Protein AF-A0A9W4CRZ7-F1 (afdb_monomer)

Secondary structure (DSSP, 8-state):
----------STT-SSHHHHHHHHHHH-HHHHHTGGGSHHHHHHH----HHHHHHHHHHHHHS---GGGGHHHHGGGGGSS----EEETTTEEE-HHHHHHHHHHHHHHHHH-----

Radius of gyration: 17.51 Å; Cα contacts (8 Å, |Δi|>4): 123; chains: 1; bounding box: 49×41×39 Å

Foldseek 3Di:
DDPPDPPPDPDPLSPVVNVVLVVVLVVDVVSFQQVQVDPSNCVPQQVDDPVLLVVLVVLLVVLPDPLCVCLVVLQVCCNTNPHDWDQDPPRGTHRSSSSVVSSVLSVCCSVPNDPPD

Solvent-accessible surface area (backbone atoms only — not comparable to full-atom values): 6897 Å² total; per-residue (Å²): 133,84,90,72,76,81,78,81,71,87,48,89,60,66,64,62,59,46,58,48,50,51,53,49,32,74,76,31,69,73,52,29,49,40,39,45,57,34,66,70,47,14,78,75,69,54,70,61,44,72,67,57,21,50,53,26,48,54,52,34,72,70,60,77,46,71,62,70,83,46,47,78,66,59,46,56,60,57,76,54,23,46,48,71,63,46,79,42,88,99,76,43,72,40,31,26,52,58,32,46,52,52,26,51,51,30,51,47,35,64,78,72,40,80,83,87,120

Sequence (117 aa):
MDCKDMVFKTSLSDNGNYPELCLQASLDNATFRDFRRNEIYNITLEHDSFEQGLEYLEVTQKSGSNVLSKIHEFIKNDQIGNPRVFDYEAIGKIAPTTLRYIKILSDLESEFGTLSR

Mean predicted aligned error: 5.35 Å

Organism: NCBI:txid132604

Structure (mmCIF, N/CA/C/O backbone):
data_AF-A0A9W4CRZ7-F1
#
_entry.id   AF-A0A9W4CRZ7-F1
#
loop_
_atom_site.group_PDB
_atom_site.id
_atom_site.type_symbol
_atom_site.label_atom_id
_atom_site.label_alt_id
_atom_site.label_comp_id
_atom_site.label_asym_id
_atom_site.label_entity_id
_atom_site.label_seq_id
_atom_site.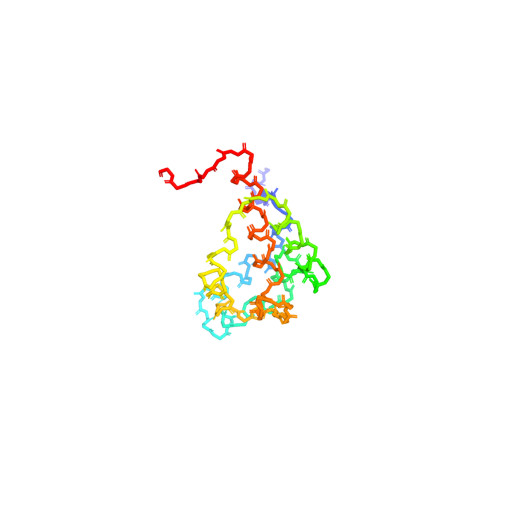pdbx_PDB_ins_code
_atom_site.Cartn_x
_atom_site.Cartn_y
_atom_site.Cartn_z
_atom_site.occupancy
_atom_site.B_iso_or_equiv
_atom_site.auth_seq_id
_atom_site.auth_comp_id
_atom_site.auth_asym_id
_atom_site.auth_atom_id
_atom_site.pdbx_PDB_model_num
ATOM 1 N N . MET A 1 1 ? 34.645 28.825 -12.030 1.00 45.59 1 MET A N 1
ATOM 2 C CA . MET A 1 1 ? 34.027 27.962 -11.007 1.00 45.59 1 MET A CA 1
ATOM 3 C C . MET A 1 1 ? 32.762 27.430 -11.650 1.00 45.59 1 MET A C 1
ATOM 5 O O . MET A 1 1 ? 31.843 28.209 -11.858 1.00 45.59 1 MET A O 1
ATOM 9 N N . ASP A 1 2 ? 32.817 26.203 -12.170 1.00 42.22 2 ASP A N 1
ATOM 10 C CA . ASP A 1 2 ? 31.730 25.615 -12.961 1.00 42.22 2 ASP A CA 1
ATOM 11 C C . ASP A 1 2 ? 30.613 25.214 -11.992 1.00 42.22 2 ASP A C 1
ATOM 13 O O . ASP A 1 2 ? 30.824 24.389 -11.105 1.00 42.22 2 ASP A O 1
ATOM 17 N N . CYS A 1 3 ? 29.459 25.868 -12.101 1.00 52.97 3 CYS A N 1
ATOM 18 C CA . CYS A 1 3 ? 28.268 25.556 -11.320 1.00 52.97 3 CYS A CA 1
ATOM 19 C C . CYS A 1 3 ? 27.552 24.387 -12.011 1.00 52.97 3 CYS A C 1
ATOM 21 O O . CYS A 1 3 ? 26.452 24.545 -12.531 1.00 52.97 3 CYS A O 1
ATOM 23 N N . LYS A 1 4 ? 28.229 23.241 -12.122 1.00 52.97 4 LYS A N 1
ATOM 24 C CA . LYS A 1 4 ? 27.617 22.000 -12.593 1.00 52.97 4 LYS A CA 1
ATOM 25 C C . LYS A 1 4 ? 27.341 21.109 -11.396 1.00 52.97 4 LYS A C 1
ATOM 27 O O . LYS A 1 4 ? 28.251 20.595 -10.754 1.00 52.97 4 LYS A O 1
ATOM 32 N N . ASP A 1 5 ? 26.047 20.999 -11.127 1.00 58.53 5 ASP A N 1
ATOM 33 C CA . ASP A 1 5 ? 25.393 19.838 -10.538 1.00 58.53 5 ASP A CA 1
ATOM 34 C C . ASP A 1 5 ? 25.739 19.523 -9.075 1.00 58.53 5 ASP A C 1
ATOM 36 O O . ASP A 1 5 ? 26.086 18.398 -8.721 1.00 58.53 5 ASP A O 1
ATOM 40 N N . MET A 1 6 ? 25.529 20.486 -8.169 1.00 59.34 6 MET A N 1
ATOM 41 C CA . MET A 1 6 ? 25.165 20.100 -6.799 1.00 59.34 6 MET A CA 1
ATOM 42 C C . MET A 1 6 ? 23.747 19.523 -6.841 1.00 59.34 6 MET A C 1
ATOM 44 O O . MET A 1 6 ? 22.766 20.265 -6.829 1.00 59.34 6 MET A O 1
ATOM 48 N N . VAL A 1 7 ? 23.638 18.195 -6.913 1.00 67.50 7 VAL A N 1
ATOM 49 C CA . VAL A 1 7 ? 22.364 17.491 -6.731 1.00 67.50 7 VAL A CA 1
ATOM 50 C C . VAL A 1 7 ? 21.853 17.823 -5.329 1.00 67.50 7 VAL A C 1
ATOM 52 O O . VAL A 1 7 ? 22.411 17.379 -4.324 1.00 67.50 7 VAL A O 1
ATOM 55 N N . PHE A 1 8 ? 20.829 18.670 -5.256 1.00 74.38 8 PHE A N 1
ATOM 56 C CA . PHE A 1 8 ? 20.228 19.079 -3.995 1.00 74.38 8 PHE A CA 1
ATOM 57 C C . PHE A 1 8 ? 19.453 17.894 -3.412 1.00 74.38 8 PHE A C 1
ATOM 59 O O . PHE A 1 8 ? 18.399 17.521 -3.919 1.00 74.38 8 PHE A O 1
ATOM 66 N N . LYS A 1 9 ? 20.008 17.265 -2.374 1.00 83.38 9 LYS A N 1
ATOM 67 C CA . LYS A 1 9 ? 19.432 16.073 -1.748 1.00 83.38 9 LYS A CA 1
ATOM 68 C C . LYS A 1 9 ? 18.337 16.480 -0.758 1.00 83.38 9 LYS A C 1
ATOM 70 O O . LYS A 1 9 ? 18.642 17.054 0.285 1.00 83.38 9 LYS A O 1
ATOM 75 N N . THR A 1 10 ? 17.079 16.182 -1.076 1.00 87.81 10 THR A N 1
ATOM 76 C CA . THR A 1 10 ? 15.907 16.483 -0.229 1.00 87.81 10 THR A CA 1
ATOM 77 C C . THR A 1 10 ? 15.454 15.285 0.604 1.00 87.81 10 THR A C 1
ATOM 79 O O . THR A 1 10 ? 14.819 15.455 1.643 1.00 87.81 10 THR A O 1
ATOM 82 N N . SER A 1 11 ? 15.813 14.075 0.168 1.00 86.19 11 SER A N 1
ATOM 83 C CA . SER A 1 11 ? 15.368 12.805 0.736 1.00 86.19 11 SER A CA 1
ATOM 84 C C . SER A 1 11 ? 16.495 11.764 0.785 1.00 86.19 11 SER A C 1
ATOM 86 O O . SER A 1 11 ? 17.470 11.819 0.032 1.00 86.19 11 SER A O 1
ATOM 88 N N . LEU A 1 12 ? 16.346 10.745 1.639 1.00 84.94 12 LEU A N 1
ATOM 89 C CA . LEU A 1 12 ? 17.182 9.538 1.590 1.00 84.94 12 LEU A CA 1
ATOM 90 C C . LEU A 1 12 ? 16.999 8.753 0.279 1.00 84.94 12 LEU A C 1
ATOM 92 O O . LEU A 1 12 ? 17.940 8.097 -0.168 1.00 84.94 12 LEU A O 1
ATOM 96 N N . SER A 1 13 ? 15.825 8.865 -0.349 1.00 86.00 13 SER A N 1
ATOM 97 C CA . SER A 1 13 ? 15.512 8.260 -1.648 1.00 86.00 13 SER A CA 1
ATOM 98 C C . SER A 1 13 ? 16.116 9.015 -2.836 1.00 86.00 13 SER A C 1
ATOM 100 O O . SER A 1 13 ? 16.103 8.487 -3.942 1.00 86.00 13 SER A O 1
ATOM 102 N N . ASP A 1 14 ? 16.695 10.205 -2.639 1.00 85.94 14 ASP A N 1
ATOM 103 C CA . ASP A 1 14 ? 17.435 10.932 -3.682 1.00 85.94 14 ASP A CA 1
ATOM 104 C C . ASP A 1 14 ? 18.842 10.325 -3.823 1.00 85.94 14 ASP A C 1
ATOM 106 O O . ASP A 1 14 ? 19.866 10.940 -3.516 1.00 85.94 14 ASP A O 1
ATOM 110 N N . ASN A 1 15 ? 18.881 9.046 -4.194 1.00 86.19 15 ASN A N 1
ATOM 111 C CA . ASN A 1 15 ? 20.079 8.208 -4.236 1.00 86.19 15 ASN A CA 1
ATOM 112 C C . ASN A 1 15 ? 20.392 7.678 -5.646 1.00 86.19 15 ASN A C 1
ATOM 114 O O . ASN A 1 15 ? 21.234 6.797 -5.792 1.00 86.19 15 ASN A O 1
ATOM 118 N N . GLY A 1 16 ? 19.700 8.186 -6.670 1.00 88.12 16 GLY A N 1
ATOM 119 C CA . GLY A 1 16 ? 19.792 7.725 -8.059 1.00 88.12 16 GLY A CA 1
ATOM 120 C C . GLY A 1 16 ? 19.025 6.427 -8.318 1.00 88.12 16 GLY A C 1
ATOM 121 O O . GLY A 1 16 ? 18.229 6.373 -9.249 1.00 88.12 16 GLY A O 1
ATOM 122 N N . ASN A 1 17 ? 19.177 5.423 -7.453 1.00 92.44 17 ASN A N 1
ATOM 123 C CA . ASN A 1 17 ? 18.559 4.104 -7.622 1.00 92.44 17 ASN A CA 1
ATOM 124 C C . ASN A 1 17 ? 17.025 4.145 -7.564 1.00 92.44 17 ASN A C 1
ATOM 126 O O . ASN A 1 17 ? 16.363 3.574 -8.427 1.00 92.44 17 ASN A O 1
ATOM 130 N N . TYR A 1 18 ? 16.447 4.806 -6.555 1.00 93.31 18 TYR A N 1
ATOM 131 C CA . TYR A 1 18 ? 14.989 4.876 -6.411 1.00 93.31 18 TYR A CA 1
ATOM 132 C C . TYR A 1 18 ? 14.323 5.691 -7.539 1.00 93.31 18 TYR A C 1
ATOM 134 O O . TYR A 1 18 ? 13.380 5.179 -8.142 1.00 93.31 18 TYR A O 1
ATOM 142 N N . PRO A 1 19 ? 14.802 6.902 -7.903 1.00 93.75 19 PRO A N 1
ATOM 143 C CA . PRO A 1 19 ? 14.253 7.648 -9.036 1.00 93.75 19 PRO A CA 1
ATOM 144 C C . PRO A 1 19 ? 14.386 6.915 -10.376 1.00 93.75 19 PRO A C 1
ATOM 146 O O . PRO A 1 19 ? 13.442 6.935 -11.163 1.00 93.75 19 PRO A O 1
ATOM 149 N N . GLU A 1 20 ? 15.511 6.236 -10.622 1.00 95.31 20 GLU A N 1
ATOM 150 C CA . GLU A 1 20 ? 15.705 5.437 -11.838 1.00 95.31 20 GLU A CA 1
ATOM 151 C C . GLU A 1 20 ? 14.725 4.260 -11.893 1.00 95.31 20 GLU A C 1
ATOM 153 O O . GLU A 1 20 ? 14.072 4.052 -12.914 1.00 95.31 20 GLU A O 1
ATOM 158 N N . LEU A 1 21 ? 14.532 3.538 -10.781 1.00 96.19 21 LEU A N 1
ATOM 159 C CA . LEU A 1 21 ? 13.518 2.483 -10.712 1.00 96.19 21 LEU A CA 1
ATOM 160 C C . LEU A 1 21 ? 12.114 3.038 -11.002 1.00 96.19 21 LEU A C 1
ATOM 162 O O . LEU A 1 21 ? 11.350 2.413 -11.736 1.00 96.19 21 LEU A O 1
ATOM 166 N N . CYS A 1 22 ? 11.763 4.199 -10.443 1.00 95.81 22 CYS A N 1
ATOM 167 C CA . CYS A 1 22 ? 10.483 4.857 -10.715 1.00 95.81 22 CYS A CA 1
ATOM 168 C C . CYS A 1 22 ? 10.321 5.187 -12.205 1.00 95.81 22 CYS A C 1
ATOM 170 O O . CYS A 1 22 ? 9.256 4.937 -12.771 1.00 95.81 22 CYS A O 1
ATOM 172 N N . LEU A 1 23 ? 11.370 5.708 -12.852 1.00 97.44 23 LEU A N 1
ATOM 173 C CA . LEU A 1 23 ? 11.359 5.984 -14.288 1.00 97.44 23 LEU A CA 1
ATOM 174 C C . LEU A 1 23 ? 11.144 4.694 -15.090 1.00 97.44 23 LEU A C 1
ATOM 176 O O . LEU A 1 23 ? 10.248 4.642 -15.932 1.00 97.44 23 LEU A O 1
ATOM 180 N N . GLN A 1 24 ? 11.893 3.634 -14.789 1.00 97.75 24 GLN A N 1
ATOM 181 C CA . GLN A 1 24 ? 11.763 2.340 -15.464 1.00 97.75 24 GLN A CA 1
ATOM 182 C C . GLN A 1 24 ? 10.359 1.752 -15.307 1.00 97.75 24 GLN A C 1
ATOM 184 O O . GLN A 1 24 ? 9.722 1.393 -16.297 1.00 97.75 24 GLN A O 1
ATOM 189 N N . ALA A 1 25 ? 9.833 1.731 -14.082 1.00 97.50 25 ALA A N 1
ATOM 190 C CA . ALA A 1 25 ? 8.487 1.248 -13.800 1.00 97.50 25 ALA A CA 1
ATOM 191 C C . ALA A 1 25 ? 7.399 2.086 -14.490 1.00 97.50 25 ALA A C 1
ATOM 193 O O . ALA A 1 25 ? 6.343 1.557 -14.816 1.00 97.50 25 ALA A O 1
ATOM 194 N N . SER A 1 26 ? 7.638 3.375 -14.750 1.00 97.88 26 SER A N 1
ATOM 195 C CA . SER A 1 26 ? 6.688 4.213 -15.495 1.00 97.88 26 SER A CA 1
ATOM 196 C C . SER A 1 26 ? 6.643 3.913 -16.999 1.00 97.88 26 SER A C 1
ATOM 198 O O . SER A 1 26 ? 5.654 4.234 -17.656 1.00 97.88 26 SER A O 1
ATOM 200 N N . LEU A 1 27 ? 7.701 3.303 -17.546 1.00 98.31 27 LEU A N 1
ATOM 201 C CA . LEU A 1 27 ? 7.866 3.043 -18.979 1.00 98.31 27 LEU A CA 1
ATOM 202 C C . LEU A 1 27 ? 7.664 1.567 -19.353 1.00 98.31 27 LEU A C 1
ATOM 204 O O . LEU A 1 27 ? 7.363 1.270 -20.509 1.00 98.31 27 LEU A O 1
ATOM 208 N N . ASP A 1 28 ? 7.818 0.647 -18.398 1.00 98.00 28 ASP A N 1
ATOM 209 C CA . ASP A 1 28 ? 7.697 -0.793 -18.608 1.00 98.00 28 ASP A CA 1
ATOM 210 C C . ASP A 1 28 ? 6.667 -1.435 -17.666 1.00 98.00 28 ASP A C 1
ATOM 212 O O . ASP A 1 28 ? 6.850 -1.528 -16.450 1.00 98.00 28 ASP A O 1
ATOM 216 N N . ASN A 1 29 ? 5.598 -1.971 -18.259 1.00 97.69 29 ASN A N 1
ATOM 217 C CA . ASN A 1 29 ? 4.521 -2.640 -17.530 1.00 97.69 29 ASN A CA 1
ATOM 218 C C . ASN A 1 29 ? 4.993 -3.889 -16.773 1.00 97.69 29 ASN A C 1
ATOM 220 O O . ASN A 1 29 ? 4.400 -4.236 -15.749 1.00 97.69 29 ASN A O 1
ATOM 224 N N . ALA A 1 30 ? 6.021 -4.594 -17.262 1.00 96.75 30 ALA A N 1
ATOM 225 C CA . ALA A 1 30 ? 6.530 -5.776 -16.571 1.00 96.75 30 ALA A CA 1
ATOM 226 C C . ALA A 1 30 ? 7.222 -5.389 -15.258 1.00 96.75 30 ALA A C 1
ATOM 228 O O . ALA A 1 30 ? 6.953 -6.008 -14.229 1.00 96.75 30 ALA A O 1
ATOM 229 N N . THR A 1 31 ? 8.030 -4.330 -15.283 1.00 96.81 31 THR A N 1
ATOM 230 C CA . THR A 1 31 ? 8.643 -3.724 -14.096 1.00 96.81 31 THR A CA 1
ATOM 231 C C . THR A 1 31 ? 7.582 -3.154 -13.156 1.00 96.81 31 THR A C 1
ATOM 233 O O . THR A 1 31 ? 7.628 -3.416 -11.954 1.00 96.81 31 THR A O 1
ATOM 236 N N . PHE A 1 32 ? 6.581 -2.440 -13.686 1.00 98.12 32 PHE A N 1
ATOM 237 C CA . PHE A 1 32 ? 5.494 -1.877 -12.878 1.00 98.12 32 PHE A CA 1
ATOM 238 C C . PHE A 1 32 ? 4.708 -2.944 -12.109 1.00 98.12 32 PHE A C 1
ATOM 240 O O . PHE A 1 32 ? 4.394 -2.764 -10.932 1.00 98.12 32 PHE A O 1
ATOM 247 N N . ARG A 1 33 ? 4.404 -4.074 -12.761 1.00 97.88 33 ARG A N 1
ATOM 248 C CA . ARG A 1 33 ? 3.618 -5.168 -12.172 1.00 97.88 33 ARG A CA 1
ATOM 249 C C . ARG A 1 33 ? 4.212 -5.671 -10.856 1.00 97.88 33 ARG A C 1
ATOM 251 O O . ARG A 1 33 ? 3.449 -6.003 -9.956 1.00 97.88 33 ARG A O 1
ATOM 258 N N . ASP A 1 34 ? 5.539 -5.699 -10.746 1.00 96.94 34 ASP A N 1
ATOM 259 C CA . ASP A 1 34 ? 6.276 -6.215 -9.587 1.00 96.94 34 ASP A CA 1
ATOM 260 C C . ASP A 1 34 ? 6.966 -5.102 -8.764 1.00 96.94 34 ASP A C 1
ATOM 262 O O . ASP A 1 34 ? 7.822 -5.370 -7.919 1.00 96.94 34 ASP A O 1
ATOM 266 N N . PHE A 1 35 ? 6.583 -3.839 -8.980 1.00 97.31 35 PHE A N 1
ATOM 267 C CA . PHE A 1 35 ? 7.253 -2.659 -8.426 1.00 97.31 35 PHE A CA 1
ATOM 268 C C . PHE A 1 35 ? 7.335 -2.644 -6.891 1.00 97.31 35 PHE A C 1
ATOM 270 O O . PHE A 1 35 ? 8.411 -2.435 -6.334 1.00 97.31 35 PHE A O 1
ATOM 277 N N . ARG A 1 36 ? 6.239 -2.959 -6.187 1.00 96.62 36 ARG A N 1
ATOM 278 C CA . ARG A 1 36 ? 6.197 -3.030 -4.711 1.00 96.62 36 ARG A CA 1
ATOM 279 C C . ARG A 1 36 ? 6.931 -4.260 -4.158 1.00 96.62 36 ARG A C 1
ATOM 281 O O . ARG A 1 36 ? 7.147 -4.359 -2.953 1.00 96.62 36 ARG A O 1
ATOM 288 N N . ARG A 1 37 ? 7.366 -5.192 -5.014 1.00 95.25 37 ARG A N 1
ATOM 289 C CA . ARG A 1 37 ? 8.232 -6.330 -4.656 1.00 95.25 37 ARG A CA 1
ATOM 290 C C . ARG A 1 37 ? 9.720 -6.037 -4.863 1.00 95.25 37 ARG A C 1
ATOM 292 O O . ARG A 1 37 ? 10.551 -6.790 -4.357 1.00 95.25 37 ARG A O 1
ATOM 299 N N . ASN A 1 38 ? 10.057 -4.970 -5.588 1.00 96.25 38 ASN A N 1
ATOM 300 C CA . ASN A 1 38 ? 11.435 -4.609 -5.895 1.00 96.25 38 ASN A CA 1
ATOM 301 C C . ASN A 1 38 ? 12.195 -4.176 -4.630 1.00 96.25 38 ASN A C 1
ATOM 303 O O . ASN A 1 38 ? 11.694 -3.375 -3.842 1.00 96.25 38 ASN A O 1
ATOM 307 N N . GLU A 1 39 ? 13.414 -4.674 -4.437 1.00 94.44 39 GLU A N 1
ATOM 308 C CA . GLU A 1 39 ? 14.226 -4.403 -3.244 1.00 94.44 39 GLU A CA 1
ATOM 309 C C . GLU A 1 39 ? 14.542 -2.913 -3.028 1.00 94.44 39 GLU A C 1
ATOM 311 O O . GLU A 1 39 ? 14.462 -2.434 -1.897 1.00 94.44 39 GLU A O 1
ATOM 316 N N . ILE A 1 40 ? 14.799 -2.155 -4.101 1.00 94.06 40 ILE A N 1
ATOM 317 C CA . ILE A 1 40 ? 15.079 -0.712 -4.040 1.00 94.06 40 ILE A CA 1
ATOM 318 C C . ILE A 1 40 ? 13.835 0.038 -3.543 1.00 94.06 40 ILE A C 1
ATOM 320 O O . ILE A 1 40 ? 13.938 0.948 -2.715 1.00 94.06 40 ILE A O 1
ATOM 324 N N . TYR A 1 41 ? 12.648 -0.369 -4.005 1.00 94.12 41 TYR A N 1
ATOM 325 C CA . TYR A 1 41 ? 11.387 0.191 -3.525 1.00 94.12 41 TYR A CA 1
ATOM 326 C C . TYR A 1 41 ? 11.104 -0.211 -2.070 1.00 94.12 41 TYR A C 1
ATOM 328 O O . TYR A 1 41 ? 10.741 0.636 -1.252 1.00 94.12 41 TYR A O 1
ATOM 336 N N . ASN A 1 42 ? 11.332 -1.483 -1.721 1.00 92.69 42 ASN A N 1
ATOM 337 C CA . ASN A 1 42 ? 11.040 -2.025 -0.391 1.00 92.69 42 ASN A CA 1
ATOM 338 C C . ASN A 1 42 ? 11.812 -1.306 0.712 1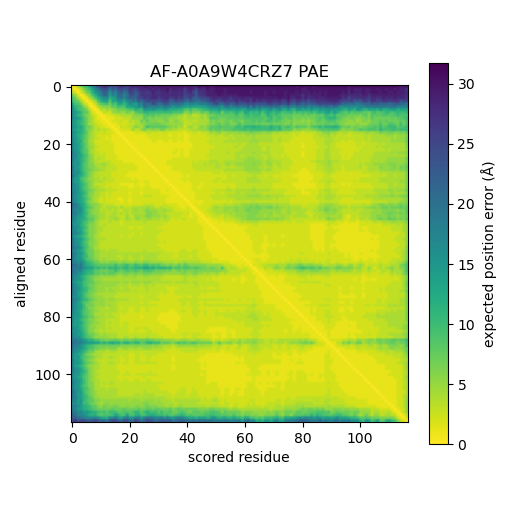.00 92.69 42 ASN A C 1
ATOM 340 O O . ASN A 1 42 ? 11.201 -0.903 1.701 1.00 92.69 42 ASN A O 1
ATOM 344 N N . ILE A 1 43 ? 13.111 -1.062 0.510 1.00 88.19 43 ILE A N 1
ATOM 345 C CA . ILE A 1 43 ? 13.948 -0.321 1.469 1.00 88.19 43 ILE A CA 1
ATOM 346 C C . ILE A 1 43 ? 13.340 1.050 1.798 1.00 88.19 43 ILE A C 1
ATOM 348 O O . ILE A 1 43 ? 13.470 1.530 2.921 1.00 88.19 43 ILE A O 1
ATOM 352 N N . THR A 1 44 ? 12.652 1.670 0.838 1.00 86.56 44 THR A N 1
ATOM 353 C CA . THR A 1 44 ? 12.072 3.003 1.017 1.00 86.56 44 THR A CA 1
ATOM 354 C C . THR A 1 44 ? 10.674 2.941 1.635 1.00 86.56 44 THR A C 1
ATOM 356 O O . THR A 1 44 ? 10.396 3.696 2.564 1.00 86.56 44 THR A O 1
ATOM 359 N N . LEU A 1 45 ? 9.786 2.070 1.138 1.00 88.44 45 LEU A N 1
ATOM 360 C CA . LEU A 1 45 ? 8.349 2.150 1.445 1.00 88.44 45 LEU A CA 1
ATOM 361 C C . LEU A 1 45 ? 7.667 0.832 1.847 1.00 88.44 45 LEU A C 1
ATOM 363 O O . LEU A 1 45 ? 6.606 0.919 2.454 1.00 88.44 45 LEU A O 1
ATOM 367 N N . GLU A 1 46 ? 8.245 -0.344 1.558 1.00 90.50 46 GLU A N 1
ATOM 368 C CA . GLU A 1 46 ? 7.617 -1.677 1.759 1.00 90.50 46 GLU A CA 1
ATOM 369 C C . GLU A 1 46 ? 8.418 -2.602 2.687 1.00 90.50 46 GLU A C 1
ATOM 371 O O . GLU A 1 46 ? 8.475 -3.814 2.502 1.00 90.50 46 GLU A O 1
ATOM 376 N N . HIS A 1 47 ? 9.068 -2.034 3.697 1.00 92.12 47 HIS A N 1
ATOM 377 C CA . HIS A 1 47 ? 9.915 -2.779 4.632 1.00 92.12 47 HIS A CA 1
ATOM 378 C C . HIS A 1 47 ? 9.167 -3.316 5.862 1.00 92.12 47 HIS A C 1
ATOM 380 O O . HIS A 1 47 ? 9.781 -3.991 6.686 1.00 92.12 47 HIS A O 1
ATOM 386 N N . ASP A 1 48 ? 7.870 -3.027 5.988 1.00 96.25 48 ASP A N 1
ATOM 387 C CA . ASP A 1 48 ? 7.071 -3.382 7.160 1.00 96.25 48 ASP A CA 1
ATOM 388 C C . ASP A 1 48 ? 6.867 -4.910 7.267 1.00 96.25 48 ASP A C 1
ATOM 390 O O . ASP A 1 48 ? 6.499 -5.584 6.297 1.00 96.25 48 ASP A O 1
ATOM 394 N N . SER A 1 49 ? 7.107 -5.468 8.457 1.00 96.75 49 SER A N 1
ATOM 395 C CA . SER A 1 49 ? 6.937 -6.896 8.755 1.00 96.75 49 SER A CA 1
ATOM 396 C C . SER A 1 49 ? 5.484 -7.267 9.081 1.00 96.75 49 SER A C 1
ATOM 398 O O . SER A 1 49 ? 4.613 -6.407 9.239 1.00 96.75 49 SER A O 1
ATOM 400 N N . PHE A 1 50 ? 5.217 -8.572 9.221 1.00 97.94 50 PHE A N 1
ATOM 401 C CA . PHE A 1 50 ? 3.921 -9.057 9.696 1.00 97.94 50 PHE A CA 1
ATOM 402 C C . PHE A 1 50 ? 3.569 -8.461 11.066 1.00 97.94 50 PHE A C 1
ATOM 404 O O . PHE A 1 50 ? 2.472 -7.930 11.237 1.00 97.94 50 PHE A O 1
ATOM 411 N N . GLU A 1 51 ? 4.518 -8.504 12.003 1.00 98.25 51 GLU A N 1
ATOM 412 C CA . GLU A 1 51 ? 4.378 -8.043 13.386 1.00 98.25 51 GLU A CA 1
ATOM 413 C C . GLU 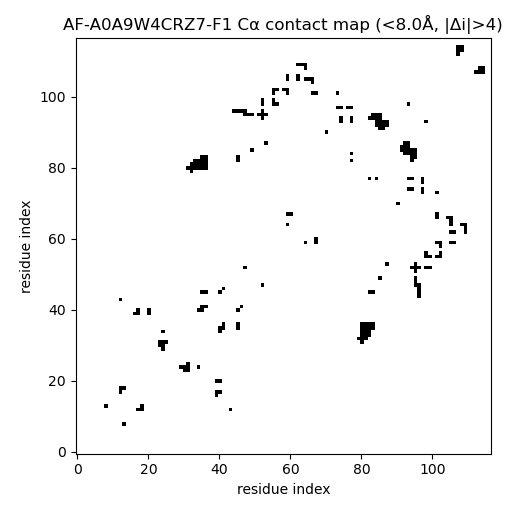A 1 51 ? 4.075 -6.544 13.444 1.00 98.25 51 GLU A C 1
ATOM 415 O O . GLU A 1 51 ? 3.148 -6.137 14.137 1.00 98.25 51 GLU A O 1
ATOM 420 N N . GLN A 1 52 ? 4.773 -5.732 12.645 1.00 98.06 52 GLN A N 1
ATOM 421 C CA . GLN A 1 52 ? 4.489 -4.296 12.555 1.00 98.06 52 GLN A CA 1
ATOM 422 C C . GLN A 1 52 ? 3.074 -4.036 12.024 1.00 98.06 52 GLN A C 1
ATOM 424 O O . GLN A 1 52 ? 2.356 -3.189 12.552 1.00 98.06 52 GLN A O 1
ATOM 429 N N . GLY A 1 53 ? 2.630 -4.798 11.019 1.00 97.88 53 GLY A N 1
ATOM 430 C CA . GLY A 1 53 ? 1.246 -4.713 10.556 1.00 97.88 53 GLY A CA 1
ATOM 431 C C . GLY A 1 53 ? 0.229 -5.094 11.638 1.00 97.88 53 GLY A C 1
ATOM 432 O O . GLY A 1 53 ? -0.808 -4.439 11.748 1.00 97.88 53 GLY A O 1
ATOM 433 N N . LEU A 1 54 ? 0.537 -6.085 12.482 1.00 97.69 54 LEU A N 1
ATOM 434 C CA . LEU A 1 54 ? -0.326 -6.468 13.603 1.00 97.69 54 LEU A CA 1
ATOM 435 C C . LEU A 1 54 ? -0.419 -5.336 14.636 1.00 97.69 54 LEU A C 1
ATOM 437 O O . LEU A 1 54 ? -1.520 -4.985 15.056 1.00 97.69 54 LEU A O 1
ATOM 441 N N . GLU A 1 55 ? 0.705 -4.700 14.971 1.00 97.94 55 GLU A N 1
ATOM 442 C CA . GLU A 1 55 ? 0.734 -3.522 15.846 1.00 97.94 55 GLU A CA 1
ATOM 443 C C . GLU A 1 55 ? -0.128 -2.377 15.287 1.00 97.94 55 GLU A C 1
ATOM 445 O O . GLU A 1 55 ? -0.913 -1.768 16.020 1.00 97.94 55 GLU A O 1
ATOM 450 N N . TYR A 1 56 ? -0.043 -2.101 13.980 1.00 97.75 56 TYR A N 1
ATOM 451 C CA . TYR A 1 56 ? -0.873 -1.079 13.332 1.00 97.75 56 TYR A CA 1
ATOM 452 C C . TYR A 1 56 ? -2.363 -1.403 13.424 1.00 97.75 56 TYR A C 1
ATOM 454 O O . TYR A 1 56 ? -3.170 -0.513 13.719 1.00 97.75 56 TYR A O 1
ATOM 462 N N . LEU A 1 57 ? -2.734 -2.665 13.205 1.00 96.81 57 LEU A N 1
ATOM 463 C CA . LEU A 1 57 ? -4.115 -3.117 13.313 1.00 96.81 57 LEU A CA 1
ATOM 464 C C . LEU A 1 57 ? -4.643 -2.963 14.743 1.00 96.81 57 LEU A C 1
ATOM 466 O O . LEU A 1 57 ? -5.712 -2.383 14.935 1.00 96.81 57 LEU A O 1
ATOM 470 N N . GLU A 1 58 ? -3.884 -3.410 15.743 1.00 96.25 58 GLU A N 1
ATOM 471 C CA . GLU A 1 58 ? -4.279 -3.308 17.149 1.00 96.25 58 GLU A CA 1
ATOM 472 C C . GLU A 1 58 ? -4.464 -1.858 17.605 1.00 96.25 58 GLU A C 1
ATOM 474 O O . GLU A 1 58 ? -5.426 -1.546 18.311 1.00 96.25 58 GLU A O 1
ATOM 479 N N . VAL A 1 59 ? -3.549 -0.962 17.220 1.00 96.50 59 VAL A N 1
ATOM 480 C CA . VAL A 1 59 ? -3.661 0.466 17.550 1.00 96.50 59 VAL A CA 1
ATOM 481 C C . VAL A 1 59 ? -4.901 1.066 16.892 1.00 96.50 59 VAL A C 1
ATOM 483 O O . VAL A 1 59 ? -5.662 1.773 17.551 1.00 96.50 59 VAL A O 1
ATOM 486 N N . THR A 1 60 ? -5.155 0.729 15.627 1.00 96.06 60 THR A N 1
ATOM 487 C CA . THR A 1 60 ? -6.338 1.201 14.896 1.00 96.06 60 THR A CA 1
ATOM 488 C C . THR A 1 60 ? -7.638 0.709 15.537 1.00 96.06 60 THR A C 1
ATOM 490 O O . THR A 1 60 ? -8.595 1.464 15.646 1.00 96.06 60 THR A O 1
ATOM 493 N N . GLN A 1 61 ? -7.692 -0.535 16.014 1.00 94.06 61 GLN A N 1
ATOM 494 C CA . GLN A 1 61 ? -8.876 -1.067 16.701 1.00 94.06 61 GLN A CA 1
ATOM 495 C C . GLN A 1 61 ? -9.160 -0.355 18.034 1.00 94.06 61 GLN A C 1
ATOM 497 O O . GLN A 1 61 ? -10.312 -0.278 18.461 1.00 94.06 61 GLN A O 1
ATOM 502 N N . LYS A 1 62 ? -8.121 0.171 18.694 1.00 93.81 62 LYS A N 1
ATOM 503 C CA . LYS A 1 62 ? -8.215 0.857 19.992 1.00 93.81 62 LYS A CA 1
ATOM 504 C C . LYS A 1 62 ? -8.473 2.367 19.869 1.00 93.81 62 LYS A C 1
ATOM 506 O O . LYS A 1 62 ? -8.803 2.990 20.873 1.00 93.81 62 LYS A O 1
ATOM 511 N N . SER A 1 63 ? -8.340 2.958 18.679 1.00 88.69 63 SER A N 1
ATOM 512 C CA . SER A 1 63 ? -8.379 4.417 18.470 1.00 88.69 63 SER A CA 1
ATOM 513 C C . SER A 1 63 ? -9.780 5.042 18.534 1.00 88.69 63 SER A C 1
ATOM 515 O O . SER A 1 63 ? -9.910 6.262 18.536 1.00 88.69 63 SER A O 1
ATOM 517 N N . GLY A 1 64 ? -10.841 4.229 18.530 1.00 82.44 64 GLY A N 1
ATOM 518 C CA . GLY A 1 64 ? -12.225 4.706 18.432 1.00 82.44 64 GLY A CA 1
ATOM 519 C C . GLY A 1 64 ? -12.621 5.243 17.047 1.00 82.44 64 GLY A C 1
ATOM 520 O O . GLY A 1 64 ? -13.796 5.552 16.843 1.00 82.44 64 GLY A O 1
ATOM 521 N N . SER A 1 65 ? -11.693 5.321 16.082 1.00 87.75 65 SER A N 1
ATOM 522 C CA . SER A 1 65 ? -12.014 5.626 14.682 1.00 87.75 65 SER A CA 1
ATOM 523 C C . SER A 1 65 ? -12.764 4.459 14.035 1.00 87.75 65 SER A C 1
ATOM 525 O O . SER A 1 65 ? -12.476 3.286 14.269 1.00 87.75 65 SER A O 1
ATOM 527 N N . ASN A 1 66 ? -13.709 4.783 13.150 1.00 90.69 66 ASN A N 1
ATOM 528 C CA . ASN A 1 66 ? -14.430 3.794 12.349 1.00 90.69 66 ASN A CA 1
ATOM 529 C C . ASN A 1 66 ? -13.745 3.510 10.995 1.00 90.69 66 ASN A C 1
ATOM 531 O O . ASN A 1 66 ? -14.379 2.980 10.077 1.00 90.69 66 ASN A O 1
ATOM 535 N N . VAL A 1 67 ? -12.467 3.870 10.827 1.00 93.69 67 VAL A N 1
ATOM 536 C CA . VAL A 1 67 ? -11.747 3.726 9.551 1.00 93.69 67 VAL A CA 1
ATOM 537 C C . VAL A 1 67 ? -11.755 2.283 9.031 1.00 93.69 67 VAL A C 1
ATOM 539 O O . VAL A 1 67 ? -11.907 2.061 7.830 1.00 93.69 67 VAL A O 1
ATOM 542 N N . LEU A 1 68 ? -11.702 1.290 9.927 1.00 94.06 68 LEU A N 1
ATOM 543 C CA . LEU A 1 68 ? -11.703 -0.133 9.566 1.00 94.06 68 LEU A CA 1
ATO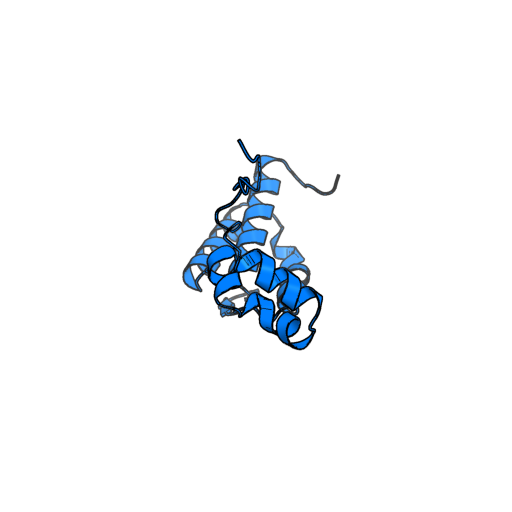M 544 C C . LEU A 1 68 ? -13.000 -0.590 8.884 1.00 94.06 68 LEU A C 1
ATOM 546 O O . LEU A 1 68 ? -12.977 -1.576 8.152 1.00 94.06 68 LEU A O 1
ATOM 550 N N . SER A 1 69 ? -14.108 0.148 9.012 1.00 93.75 69 SER A N 1
ATOM 551 C CA . SER A 1 69 ? -15.330 -0.135 8.239 1.00 93.75 69 SER A CA 1
ATOM 552 C C . SER A 1 69 ? -15.123 -0.041 6.720 1.00 93.75 69 SER A C 1
ATOM 554 O O . SER A 1 69 ? -15.893 -0.617 5.955 1.00 93.75 69 SER A O 1
ATOM 556 N N . LYS A 1 70 ? -14.064 0.649 6.274 1.00 94.31 70 LYS A N 1
ATOM 557 C CA . LYS A 1 70 ? -13.692 0.823 4.863 1.00 94.31 70 LYS A CA 1
ATOM 558 C C . LYS A 1 70 ? -12.551 -0.099 4.421 1.00 94.31 70 LYS A C 1
ATOM 560 O O . LYS A 1 70 ? -11.986 0.111 3.351 1.00 94.31 70 LYS A O 1
ATOM 565 N N . ILE A 1 71 ? -12.211 -1.131 5.200 1.00 95.12 71 ILE A N 1
ATOM 566 C CA . ILE A 1 71 ? -11.062 -2.014 4.935 1.00 95.12 71 ILE A CA 1
ATOM 567 C C . ILE A 1 71 ? -11.038 -2.580 3.505 1.00 95.12 71 ILE A C 1
ATOM 569 O O . ILE A 1 71 ? -9.991 -2.595 2.862 1.00 95.12 71 ILE A O 1
ATOM 573 N N . HIS A 1 72 ? -12.198 -2.957 2.962 1.00 94.56 72 HIS A N 1
ATOM 574 C CA . HIS A 1 72 ? -12.313 -3.486 1.601 1.00 94.56 72 HIS A CA 1
ATOM 575 C C . HIS A 1 72 ? -11.946 -2.473 0.509 1.00 94.56 72 HIS A C 1
ATOM 577 O O . HIS A 1 72 ? -11.508 -2.876 -0.567 1.00 94.56 72 HIS A O 1
ATOM 583 N N . GLU A 1 73 ? -12.091 -1.174 0.770 1.00 95.69 73 GLU A N 1
ATOM 584 C CA . GLU A 1 73 ? -11.641 -0.132 -0.153 1.00 95.69 73 GLU A CA 1
ATOM 585 C C . GLU A 1 73 ? -10.120 0.015 -0.113 1.00 95.69 73 GLU A C 1
ATOM 587 O O . GLU A 1 73 ? -9.491 0.144 -1.160 1.00 95.69 73 GLU A O 1
ATOM 592 N N . PHE A 1 74 ? -9.510 -0.082 1.070 1.00 95.81 74 PHE A N 1
ATOM 593 C CA . PHE A 1 74 ? -8.060 0.050 1.220 1.00 95.81 74 PHE A CA 1
ATOM 594 C C . PHE A 1 74 ? -7.293 -1.132 0.623 1.00 95.81 74 PHE A C 1
ATOM 596 O O . PHE A 1 74 ? -6.274 -0.924 -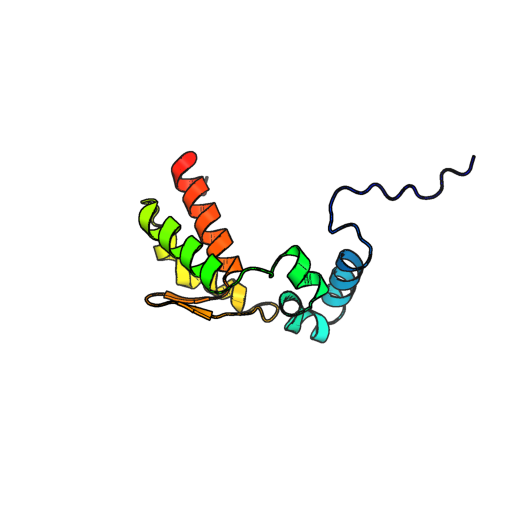0.033 1.00 95.81 74 PHE A O 1
ATOM 603 N N . ILE A 1 75 ? -7.814 -2.357 0.766 1.00 95.81 75 ILE A N 1
ATOM 604 C CA . ILE A 1 75 ? -7.189 -3.575 0.219 1.00 95.81 75 ILE A CA 1
ATOM 605 C C . ILE A 1 75 ? -7.050 -3.517 -1.314 1.00 95.81 75 ILE A C 1
ATOM 607 O O . ILE A 1 75 ? -6.165 -4.160 -1.876 1.00 95.81 75 ILE A O 1
ATOM 611 N N . LYS A 1 76 ? -7.856 -2.710 -2.022 1.00 96.25 76 LYS A N 1
ATOM 612 C CA . LYS A 1 76 ? -7.721 -2.536 -3.481 1.00 96.25 76 LYS A CA 1
ATOM 613 C C . LYS A 1 76 ? -6.331 -2.036 -3.888 1.00 96.25 76 LYS A C 1
ATOM 615 O O . LYS A 1 76 ? -5.848 -2.423 -4.948 1.00 96.25 76 LYS A O 1
ATOM 620 N N . ASN A 1 77 ? -5.655 -1.253 -3.042 1.00 94.06 77 ASN A N 1
ATOM 621 C CA . ASN A 1 77 ? -4.282 -0.808 -3.311 1.00 94.06 77 ASN A CA 1
ATOM 622 C C . ASN A 1 77 ? -3.296 -1.976 -3.429 1.00 94.06 77 ASN A C 1
ATOM 624 O O . ASN A 1 77 ? -2.306 -1.879 -4.156 1.00 94.06 77 ASN A O 1
ATOM 628 N N . ASP A 1 78 ? -3.575 -3.100 -2.769 1.00 96.88 78 ASP A N 1
ATOM 629 C CA . ASP A 1 78 ? -2.697 -4.269 -2.792 1.00 96.88 78 ASP A CA 1
ATOM 630 C C . ASP A 1 78 ? -2.807 -5.086 -4.082 1.00 96.88 78 ASP A C 1
ATOM 632 O O . ASP A 1 78 ? -2.028 -6.011 -4.304 1.00 96.88 78 ASP A O 1
ATOM 636 N N . GLN A 1 79 ? -3.711 -4.697 -4.984 1.00 96.56 79 GLN A N 1
ATOM 637 C CA . GLN A 1 79 ? -3.801 -5.239 -6.340 1.00 96.56 79 GLN A CA 1
ATOM 638 C C . GLN A 1 79 ? -2.797 -4.587 -7.307 1.00 96.56 79 GLN A C 1
ATOM 640 O O . GLN A 1 79 ? -2.632 -5.061 -8.430 1.00 96.56 79 GLN A O 1
ATOM 645 N N . ILE A 1 80 ? -2.123 -3.508 -6.894 1.00 96.19 80 ILE A N 1
ATOM 646 C CA . ILE A 1 80 ? -1.215 -2.724 -7.737 1.00 96.19 80 ILE A CA 1
ATOM 647 C C . ILE A 1 80 ? 0.226 -2.976 -7.293 1.00 96.19 80 ILE A C 1
ATOM 649 O O . ILE A 1 80 ? 0.546 -2.845 -6.117 1.00 96.19 80 ILE A O 1
ATOM 653 N N . GLY A 1 81 ? 1.107 -3.318 -8.235 1.00 96.50 81 GLY A N 1
ATOM 654 C CA . GLY A 1 81 ? 2.551 -3.428 -7.996 1.00 96.50 81 GLY A CA 1
ATOM 655 C C . GLY A 1 81 ? 3.014 -4.647 -7.188 1.00 96.50 81 GLY A C 1
ATOM 656 O O . GLY A 1 81 ? 4.192 -4.712 -6.851 1.00 96.50 81 GLY A O 1
ATOM 657 N N . ASN A 1 82 ? 2.131 -5.606 -6.883 1.00 97.00 82 ASN A N 1
ATOM 658 C CA . ASN A 1 82 ? 2.456 -6.891 -6.237 1.00 97.00 82 ASN A CA 1
ATOM 659 C C . ASN A 1 82 ? 3.184 -6.772 -4.871 1.00 97.00 82 ASN A C 1
ATOM 661 O O . ASN A 1 82 ? 4.300 -7.283 -4.694 1.00 97.00 82 ASN A O 1
ATOM 665 N N . PRO A 1 83 ? 2.583 -6.108 -3.868 1.00 97.25 83 PRO A N 1
ATOM 666 C CA . PRO A 1 83 ? 3.177 -6.000 -2.537 1.00 97.25 83 PRO A CA 1
ATOM 667 C C . PRO A 1 83 ? 3.229 -7.337 -1.802 1.00 97.25 83 PRO A C 1
ATOM 669 O O . PRO A 1 83 ? 2.574 -8.323 -2.159 1.00 97.25 83 PRO A O 1
ATOM 672 N N . ARG A 1 84 ? 4.020 -7.380 -0.727 1.00 96.50 84 ARG A N 1
ATOM 673 C CA . ARG A 1 84 ? 3.959 -8.480 0.245 1.00 96.50 84 ARG A CA 1
ATOM 674 C C . ARG A 1 84 ? 2.693 -8.320 1.075 1.00 96.50 84 ARG A C 1
ATOM 676 O O . ARG A 1 84 ? 2.478 -7.273 1.669 1.00 96.50 84 ARG A O 1
ATOM 683 N N . VAL A 1 85 ? 1.872 -9.364 1.096 1.00 97.38 85 VAL A N 1
ATOM 684 C CA . VAL A 1 85 ? 0.642 -9.421 1.888 1.00 97.38 85 VAL A CA 1
ATOM 685 C C . VAL A 1 85 ? 0.737 -10.563 2.882 1.00 97.38 85 VAL A C 1
ATOM 687 O O . VAL A 1 85 ? 1.291 -11.621 2.567 1.00 97.38 85 VAL A O 1
ATOM 690 N N . PHE A 1 86 ? 0.163 -10.353 4.056 1.00 98.06 86 PHE A N 1
ATOM 691 C CA . PHE A 1 86 ? 0.022 -11.372 5.086 1.00 98.06 86 PHE A CA 1
ATOM 692 C C . PHE A 1 86 ? -1.444 -11.511 5.465 1.00 98.06 86 PHE A C 1
ATOM 694 O O . PHE A 1 86 ? -2.243 -10.617 5.197 1.00 98.06 86 PHE A O 1
ATOM 701 N N . ASP A 1 87 ? -1.794 -12.654 6.043 1.00 97.75 87 ASP A N 1
ATOM 702 C CA . ASP A 1 87 ? -3.147 -12.924 6.516 1.00 97.75 87 ASP A CA 1
ATOM 703 C C . ASP A 1 87 ? -3.262 -12.502 7.981 1.00 97.75 87 ASP A C 1
ATOM 705 O O . ASP A 1 87 ? -2.573 -13.056 8.840 1.00 97.75 87 ASP A O 1
ATOM 709 N N . TYR A 1 88 ? -4.091 -11.497 8.249 1.00 96.44 88 TYR A N 1
ATOM 710 C CA . TYR A 1 88 ? -4.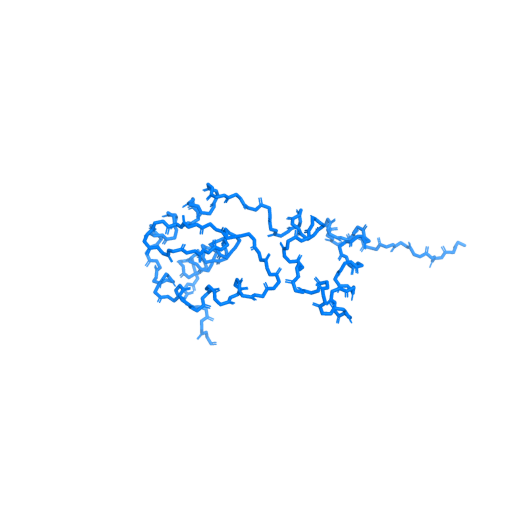377 -11.017 9.594 1.00 96.44 88 TYR A CA 1
ATOM 711 C C . TYR A 1 88 ? -5.762 -11.495 10.008 1.00 96.44 88 TYR A C 1
ATOM 713 O O . TYR A 1 88 ? -6.746 -11.306 9.284 1.00 96.44 88 TYR A O 1
ATOM 721 N N . GLU A 1 89 ? -5.849 -12.094 11.194 1.00 92.50 89 GLU A N 1
ATOM 722 C CA . GLU A 1 89 ? -7.117 -12.589 11.721 1.00 92.50 89 GLU A CA 1
ATOM 723 C C . GLU A 1 89 ? -8.183 -11.473 11.728 1.00 92.50 89 GLU A C 1
ATOM 725 O O . GLU A 1 89 ? -7.892 -10.304 11.975 1.00 92.50 89 GLU A O 1
ATOM 730 N N . ALA A 1 90 ? -9.426 -11.839 11.406 1.00 84.38 90 ALA A N 1
ATOM 731 C CA . ALA A 1 90 ? -10.599 -10.964 11.277 1.00 84.38 90 ALA A CA 1
ATOM 732 C C . ALA A 1 90 ? -10.646 -9.984 10.084 1.00 84.38 90 ALA A C 1
ATOM 734 O O . ALA A 1 90 ? -11.750 -9.575 9.722 1.00 84.38 90 ALA A O 1
ATOM 735 N N . ILE A 1 91 ? -9.526 -9.633 9.439 1.00 91.94 91 ILE A N 1
ATOM 736 C CA . ILE A 1 91 ? -9.522 -8.682 8.301 1.00 91.94 91 ILE A CA 1
ATOM 737 C C . ILE A 1 91 ? -9.011 -9.273 6.977 1.00 91.94 91 ILE A C 1
ATOM 739 O O . ILE A 1 91 ? -9.242 -8.689 5.917 1.00 91.94 91 ILE A O 1
ATOM 743 N N . GLY A 1 92 ? -8.371 -10.443 7.021 1.00 94.50 92 GLY A N 1
ATOM 744 C CA . GLY A 1 92 ? -7.885 -11.170 5.852 1.00 94.50 92 GLY A CA 1
ATOM 745 C C . GLY A 1 92 ? -6.529 -10.682 5.342 1.00 94.50 92 GLY A C 1
ATOM 746 O O . GLY A 1 92 ? -5.711 -10.132 6.082 1.00 94.50 92 GLY A O 1
ATOM 747 N N . LYS A 1 93 ? -6.279 -10.910 4.046 1.00 97.25 93 LYS A N 1
ATOM 748 C CA . LYS A 1 93 ? -4.985 -10.624 3.416 1.00 97.25 93 LYS A CA 1
ATOM 749 C C . LYS A 1 93 ? -4.821 -9.150 3.072 1.00 97.25 93 LYS A C 1
ATOM 751 O O . LYS A 1 93 ? -5.582 -8.624 2.262 1.00 97.25 93 LYS A O 1
ATOM 756 N N . ILE A 1 94 ? -3.784 -8.529 3.622 1.00 97.94 94 ILE A N 1
ATOM 757 C CA . ILE A 1 94 ? -3.453 -7.118 3.398 1.00 97.94 94 ILE A CA 1
ATOM 758 C C . ILE A 1 94 ? -1.943 -6.892 3.549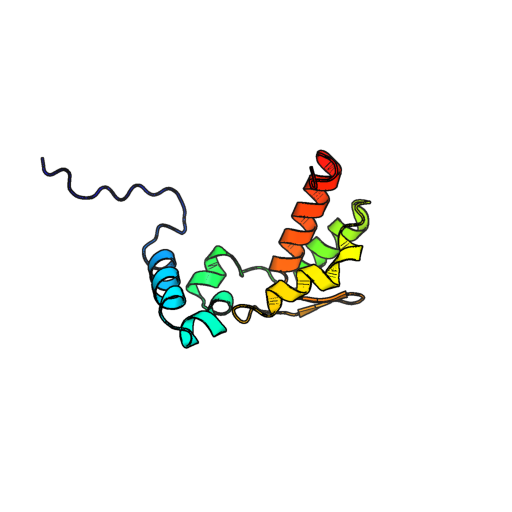 1.00 97.94 94 ILE A C 1
ATOM 760 O O . ILE A 1 94 ? -1.252 -7.639 4.251 1.00 97.94 94 ILE A O 1
ATOM 764 N N . ALA A 1 95 ? -1.404 -5.892 2.855 1.00 97.88 95 ALA A N 1
ATOM 765 C CA . ALA A 1 95 ? -0.019 -5.475 3.020 1.00 97.88 95 ALA A CA 1
ATOM 766 C C . ALA A 1 95 ? 0.165 -4.730 4.358 1.00 97.88 95 ALA A C 1
ATOM 768 O O . ALA A 1 95 ? -0.661 -3.874 4.697 1.00 97.88 95 ALA A O 1
ATOM 769 N N . PRO A 1 96 ? 1.260 -4.973 5.104 1.00 97.62 96 PRO A N 1
ATOM 770 C CA . PRO A 1 96 ? 1.536 -4.243 6.344 1.00 97.62 96 PRO A CA 1
ATOM 771 C C . PRO A 1 96 ? 1.632 -2.726 6.138 1.00 97.62 96 PRO A C 1
ATOM 773 O O . PRO A 1 96 ? 1.163 -1.947 6.964 1.00 97.62 96 PRO A O 1
ATOM 776 N N . THR A 1 97 ? 2.152 -2.291 4.991 1.00 97.44 97 THR A N 1
ATOM 777 C CA . THR A 1 97 ? 2.204 -0.877 4.596 1.00 97.44 97 THR A CA 1
ATOM 778 C C . THR A 1 97 ? 0.824 -0.261 4.414 1.00 97.44 97 THR A C 1
ATOM 780 O O . THR A 1 97 ? 0.597 0.887 4.797 1.00 97.44 97 THR A O 1
ATOM 783 N N . THR A 1 98 ? -0.133 -1.020 3.880 1.00 97.62 98 THR A N 1
ATOM 784 C CA . THR A 1 98 ? -1.529 -0.586 3.790 1.00 97.62 98 THR A CA 1
ATOM 785 C C . THR A 1 98 ? -2.122 -0.428 5.192 1.00 97.62 98 THR A C 1
ATOM 787 O O . THR A 1 98 ? -2.752 0.595 5.466 1.00 97.62 98 THR A O 1
ATOM 790 N N . LEU A 1 99 ? -1.836 -1.347 6.125 1.00 97.75 99 LEU A N 1
ATOM 791 C CA . LEU A 1 99 ? -2.215 -1.195 7.540 1.00 97.75 99 LEU A CA 1
ATOM 792 C C . LEU A 1 99 ? -1.568 0.030 8.201 1.00 97.75 99 LEU A C 1
ATOM 794 O O . LEU A 1 99 ? -2.247 0.745 8.940 1.00 97.75 99 LEU A O 1
ATOM 798 N N . ARG A 1 100 ? -0.304 0.337 7.885 1.00 97.81 100 ARG A N 1
ATOM 799 C CA . ARG A 1 100 ? 0.375 1.554 8.356 1.00 97.81 100 ARG A CA 1
ATOM 800 C C . ARG A 1 100 ? -0.386 2.811 7.945 1.00 97.81 100 ARG A C 1
ATOM 802 O O . ARG A 1 100 ? -0.614 3.690 8.774 1.00 97.81 100 ARG A O 1
ATOM 809 N N . TYR A 1 101 ? -0.816 2.898 6.686 1.00 97.06 101 TYR A N 1
ATOM 810 C CA . TYR A 1 101 ? -1.595 4.043 6.204 1.00 97.06 101 TYR A CA 1
ATOM 811 C C . TYR A 1 101 ? -2.995 4.116 6.821 1.00 97.06 101 TYR A C 1
ATOM 813 O O . TYR A 1 101 ? -3.452 5.214 7.137 1.00 97.06 101 TYR A O 1
ATOM 821 N N . ILE A 1 102 ? -3.653 2.977 7.049 1.00 97.00 102 ILE A N 1
ATOM 822 C CA . ILE A 1 102 ? -4.939 2.923 7.763 1.00 97.00 102 ILE A CA 1
ATOM 823 C C . ILE A 1 102 ? -4.782 3.461 9.189 1.00 97.00 102 ILE A C 1
ATOM 825 O O . ILE A 1 102 ? -5.583 4.291 9.620 1.00 97.00 102 ILE A O 1
ATOM 829 N N . LYS A 1 103 ? -3.726 3.046 9.897 1.00 97.62 103 LYS A N 1
ATOM 830 C CA . LYS A 1 103 ? -3.409 3.546 11.237 1.00 97.62 103 LYS A CA 1
ATOM 831 C C . LYS A 1 103 ? -3.148 5.049 11.226 1.00 97.62 103 LYS A C 1
ATOM 833 O O . LYS A 1 103 ? -3.684 5.763 12.062 1.00 97.6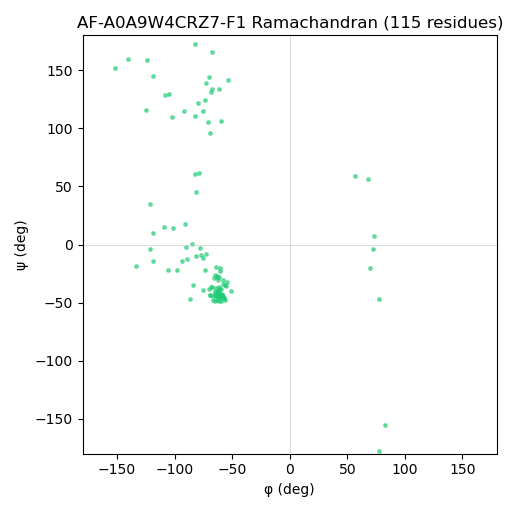2 103 LYS A O 1
ATOM 838 N N . ILE A 1 104 ? -2.379 5.551 10.258 1.00 97.00 104 ILE A N 1
ATOM 839 C CA . ILE A 1 104 ? -2.135 6.996 10.119 1.00 97.00 104 ILE A CA 1
ATOM 840 C C . ILE A 1 104 ? -3.449 7.752 9.887 1.00 97.00 104 ILE A C 1
ATOM 842 O O . ILE A 1 104 ? -3.677 8.778 10.518 1.00 97.00 104 ILE A O 1
ATOM 846 N N . LEU A 1 105 ? -4.333 7.256 9.016 1.00 96.19 105 LEU A N 1
ATOM 847 C CA . LEU A 1 105 ? -5.646 7.869 8.805 1.00 96.19 105 LEU A CA 1
ATOM 848 C C . LEU A 1 105 ? -6.478 7.866 10.094 1.00 96.19 105 LEU A C 1
ATOM 850 O O . LEU A 1 105 ? -7.080 8.882 10.427 1.00 96.19 105 LEU A O 1
ATOM 854 N N . SER A 1 106 ? -6.465 6.760 10.838 1.00 95.81 106 SER A N 1
ATOM 855 C CA . SER A 1 106 ? -7.107 6.672 12.148 1.00 95.81 106 SER A CA 1
ATOM 856 C C . SER A 1 106 ? -6.592 7.733 13.121 1.00 95.81 106 SER A C 1
ATOM 858 O O . SER A 1 106 ? -7.397 8.369 13.797 1.00 95.81 106 SER A O 1
ATOM 860 N N . ASP A 1 107 ? -5.273 7.918 13.208 1.00 95.56 107 ASP A N 1
ATOM 861 C CA . ASP A 1 107 ? -4.675 8.941 14.069 1.00 95.56 107 ASP A CA 1
ATOM 862 C C . ASP A 1 1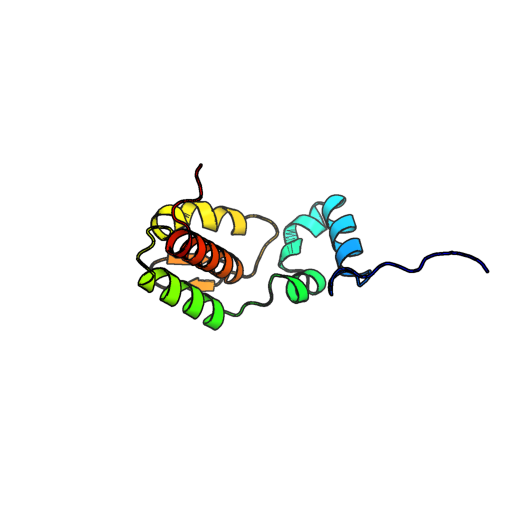07 ? -5.122 10.339 13.632 1.00 95.56 107 ASP A C 1
ATOM 864 O O . ASP A 1 107 ? -5.546 11.144 14.455 1.00 95.56 107 ASP A O 1
ATOM 868 N N . LEU A 1 108 ? -5.078 10.626 12.326 1.00 94.88 108 LEU A N 1
ATOM 869 C CA . LEU A 1 108 ? -5.494 11.922 11.793 1.00 94.88 108 LEU A CA 1
ATOM 870 C C . LEU A 1 108 ? -6.970 12.211 12.090 1.00 94.88 108 LEU A C 1
ATOM 872 O O . LEU A 1 108 ? -7.301 13.333 12.466 1.00 94.88 108 LEU A O 1
ATOM 876 N N . GLU A 1 109 ? -7.850 11.218 11.954 1.00 92.56 109 GLU A N 1
ATOM 877 C CA . GLU A 1 109 ? -9.267 11.371 12.294 1.00 92.56 109 GLU A CA 1
ATOM 878 C C . GLU A 1 109 ? -9.492 11.562 13.797 1.00 92.56 109 GLU A C 1
ATOM 880 O O . GLU A 1 109 ? -10.369 12.336 14.182 1.00 92.56 109 GLU A O 1
ATOM 885 N N . SER A 1 110 ? -8.701 10.894 14.639 1.00 90.50 110 SER A N 1
ATOM 886 C CA . SER A 1 110 ? -8.756 11.049 16.095 1.00 90.50 110 SER A CA 1
ATOM 887 C C . SER A 1 110 ? -8.311 12.447 16.537 1.00 90.50 110 SER A C 1
ATOM 889 O O . SER A 1 110 ? -8.964 13.069 17.372 1.00 90.50 110 SER A O 1
ATOM 891 N N . GLU A 1 111 ? -7.222 12.960 15.962 1.00 92.31 111 GLU A N 1
ATOM 892 C CA . GLU A 1 111 ? -6.617 14.235 16.369 1.00 92.31 111 GLU A CA 1
ATOM 893 C C . GLU A 1 111 ? -7.282 15.458 15.719 1.00 92.31 111 GLU A C 1
ATOM 895 O O . GLU A 1 111 ? -7.394 16.519 16.335 1.00 92.31 111 GLU A O 1
ATOM 900 N N . PHE A 1 112 ? -7.734 15.335 14.468 1.00 92.38 112 PHE A N 1
ATOM 901 C CA . PHE A 1 112 ? -8.200 16.473 13.666 1.00 92.38 112 PHE A CA 1
ATOM 902 C C . PHE A 1 112 ? -9.653 16.344 13.183 1.00 92.38 112 PHE A C 1
ATOM 904 O O . PHE A 1 112 ? -10.183 17.283 12.577 1.00 92.38 112 PHE A O 1
ATOM 911 N N . GLY A 1 113 ? -10.316 15.218 13.462 1.00 87.88 113 GLY A N 1
ATOM 912 C CA . GLY A 1 113 ? -11.633 14.888 12.922 1.00 87.88 113 GLY A CA 1
ATOM 913 C C . GLY A 1 113 ? -11.579 14.395 11.472 1.00 87.88 113 GLY A C 1
ATOM 914 O O . GLY A 1 113 ? -10.520 14.251 10.865 1.00 87.88 113 GLY A O 1
ATOM 915 N N . THR A 1 114 ? -12.747 14.123 10.886 1.00 85.50 114 THR A N 1
ATOM 916 C CA . THR A 1 114 ? -12.837 13.569 9.527 1.00 85.50 114 THR A CA 1
ATOM 917 C C . THR A 1 114 ? -12.227 14.502 8.473 1.00 85.50 114 THR A C 1
ATOM 919 O O . THR A 1 114 ? -12.532 15.695 8.421 1.00 85.50 114 THR A O 1
ATOM 922 N N . LEU A 1 115 ? -11.411 13.935 7.577 1.00 82.06 115 LEU A N 1
ATOM 923 C CA . LEU A 1 115 ? -10.687 14.670 6.527 1.00 82.06 115 LEU A CA 1
ATOM 924 C C . LEU A 1 115 ? -11.500 14.914 5.240 1.00 82.06 115 LEU A C 1
ATOM 926 O O . LEU A 1 115 ? -10.989 15.505 4.294 1.00 82.06 115 LEU A O 1
ATOM 930 N N . SER A 1 116 ? -12.757 14.469 5.176 1.00 74.94 116 SER A N 1
ATOM 931 C CA . SER A 1 116 ? -13.632 14.566 3.996 1.00 74.94 116 SER A CA 1
ATOM 932 C C . SER A 1 116 ? -14.299 15.942 3.845 1.00 74.94 116 SER A C 1
ATOM 934 O O . SER A 1 116 ? -15.513 16.010 3.647 1.00 74.94 116 SER A O 1
ATOM 936 N N . ARG A 1 117 ? -13.532 17.022 4.023 1.00 55.69 117 ARG A N 1
ATOM 937 C CA . ARG A 1 117 ? -14.035 18.393 3.858 1.00 55.69 117 ARG A CA 1
ATOM 938 C C . ARG A 1 117 ? -14.276 18.752 2.399 1.00 55.69 117 ARG A C 1
ATOM 940 O O . ARG A 1 117 ? -13.473 18.315 1.548 1.00 55.69 117 ARG A O 1
#

pLDDT: mean 91.17, std 11.2, range [42.22, 98.31]